Protein AF-A0A0F9GAM8-F1 (afdb_monomer_lite)

pLDDT: mean 94.02, std 7.45, range [48.34, 98.56]

Structure (mmCIF, N/CA/C/O backbone):
data_AF-A0A0F9GAM8-F1
#
_entry.id   AF-A0A0F9GAM8-F1
#
loop_
_atom_site.group_PDB
_atom_site.id
_atom_site.type_symbol
_atom_site.label_atom_id
_atom_site.label_alt_id
_atom_site.label_comp_id
_atom_site.label_asym_id
_atom_site.label_entity_id
_atom_site.label_seq_id
_atom_site.pdbx_PDB_ins_code
_atom_site.Cartn_x
_atom_site.Cartn_y
_atom_site.Cartn_z
_atom_site.occupancy
_atom_site.B_iso_or_equiv
_atom_site.auth_seq_id
_atom_site.auth_comp_id
_atom_site.auth_asym_id
_atom_site.auth_atom_id
_atom_site.pdbx_PDB_model_num
ATOM 1 N N . MET A 1 1 ? -15.252 5.129 18.218 1.00 59.72 1 MET A N 1
ATOM 2 C CA . MET A 1 1 ? -14.448 3.891 18.210 1.00 59.72 1 MET A CA 1
ATOM 3 C C . MET A 1 1 ? -13.446 4.037 17.090 1.00 59.72 1 MET A C 1
ATOM 5 O O . MET A 1 1 ? -13.851 4.433 16.001 1.00 59.72 1 MET A O 1
ATOM 9 N N . GLU A 1 2 ? -12.169 3.803 17.364 1.00 82.75 2 GLU A N 1
ATOM 10 C CA . GLU A 1 2 ? -11.143 3.760 16.322 1.00 82.75 2 GLU A CA 1
ATOM 11 C C . GLU A 1 2 ? -11.409 2.534 15.443 1.00 82.75 2 GLU A C 1
ATOM 13 O O . GLU A 1 2 ? -11.609 1.431 15.948 1.00 82.75 2 GLU A O 1
ATOM 18 N N . THR A 1 3 ? -11.525 2.745 14.132 1.00 93.38 3 THR A N 1
ATOM 19 C CA . THR A 1 3 ? -11.640 1.646 13.167 1.00 93.38 3 THR A CA 1
ATOM 20 C C . THR A 1 3 ? -10.233 1.293 12.724 1.00 93.38 3 THR A C 1
ATOM 22 O O . THR A 1 3 ? -9.500 2.174 12.279 1.00 93.38 3 THR A O 1
ATOM 25 N N . ILE A 1 4 ? -9.868 0.023 12.868 1.00 96.75 4 ILE A N 1
ATOM 26 C CA . ILE A 1 4 ? -8.563 -0.501 12.471 1.00 96.75 4 ILE A CA 1
ATOM 27 C C . ILE A 1 4 ? -8.770 -1.361 11.232 1.00 96.75 4 ILE A C 1
ATOM 29 O O . ILE A 1 4 ? -9.544 -2.320 11.259 1.00 96.75 4 ILE A O 1
ATOM 33 N N . TYR A 1 5 ? -8.060 -1.028 10.161 1.00 97.56 5 TYR A N 1
ATOM 34 C CA . TYR A 1 5 ? -7.960 -1.866 8.978 1.00 97.56 5 TYR A CA 1
ATOM 35 C C . TYR A 1 5 ? -6.795 -2.833 9.152 1.00 97.56 5 TYR A C 1
ATOM 37 O O . TYR A 1 5 ? -5.709 -2.456 9.590 1.00 97.56 5 TYR A O 1
ATOM 45 N N . VAL A 1 6 ? -7.026 -4.096 8.803 1.00 98.19 6 VAL A N 1
ATOM 46 C CA . VAL A 1 6 ? -6.019 -5.151 8.895 1.00 98.19 6 VAL A CA 1
ATOM 47 C C . VAL A 1 6 ? -5.700 -5.638 7.493 1.00 98.19 6 VAL A C 1
ATOM 49 O O . VAL A 1 6 ? -6.470 -6.386 6.889 1.00 98.19 6 VAL A O 1
ATOM 52 N N . PHE A 1 7 ? -4.534 -5.258 6.988 1.00 98.38 7 PHE A N 1
ATOM 53 C CA . PHE A 1 7 ? -4.066 -5.679 5.678 1.00 98.38 7 PHE A CA 1
ATOM 54 C C . PHE A 1 7 ? -3.136 -6.881 5.789 1.00 98.38 7 PHE A C 1
ATOM 56 O O . PHE A 1 7 ? -2.196 -6.921 6.587 1.00 98.38 7 PHE A O 1
ATOM 63 N N . LYS A 1 8 ? -3.361 -7.862 4.915 1.00 98.50 8 LYS A N 1
ATOM 64 C CA . LYS A 1 8 ? -2.339 -8.842 4.554 1.00 98.50 8 LYS A CA 1
ATOM 65 C C . LYS A 1 8 ? -1.600 -8.327 3.322 1.00 98.50 8 LYS A C 1
ATOM 67 O O . LYS A 1 8 ? -2.104 -8.462 2.210 1.00 98.50 8 LYS A O 1
ATOM 72 N N . VAL A 1 9 ? -0.396 -7.800 3.514 1.00 98.44 9 VAL A N 1
ATOM 73 C CA . VAL A 1 9 ? 0.462 -7.322 2.420 1.00 98.44 9 VAL A CA 1
ATOM 74 C C . VAL A 1 9 ? 1.439 -8.428 2.042 1.00 98.44 9 VAL A C 1
ATOM 76 O O . VAL A 1 9 ? 2.114 -8.975 2.912 1.00 98.44 9 VAL A O 1
ATOM 79 N N . ALA A 1 10 ? 1.501 -8.807 0.767 1.00 98.00 10 ALA A N 1
ATOM 80 C CA . ALA A 1 10 ? 2.334 -9.910 0.292 1.00 98.00 10 ALA A CA 1
ATOM 81 C C . ALA A 1 10 ? 2.989 -9.573 -1.048 1.00 98.00 10 ALA A C 1
ATOM 83 O O . ALA A 1 10 ? 2.367 -8.934 -1.894 1.00 98.00 10 ALA A O 1
ATOM 84 N N . LEU A 1 11 ? 4.202 -10.083 -1.279 1.00 95.56 11 LEU A N 1
ATOM 85 C CA . LEU A 1 11 ? 4.854 -9.926 -2.580 1.00 95.56 11 LEU A CA 1
ATOM 86 C C . LEU A 1 11 ? 4.102 -10.708 -3.663 1.00 95.56 11 LEU A C 1
ATOM 88 O O . LEU A 1 11 ? 3.825 -11.903 -3.504 1.00 95.56 11 LEU A O 1
ATOM 92 N N . LYS A 1 12 ? 3.848 -10.057 -4.803 1.00 92.75 12 LYS A N 1
ATOM 93 C CA . LYS A 1 12 ? 3.102 -10.603 -5.951 1.00 92.75 12 LYS A CA 1
ATOM 94 C C . LYS A 1 12 ? 3.607 -11.979 -6.397 1.00 92.75 12 LYS A C 1
ATOM 96 O O . LYS A 1 12 ? 2.813 -12.917 -6.517 1.00 92.75 12 LYS A O 1
ATOM 101 N N . TYR A 1 13 ? 4.925 -12.114 -6.562 1.00 92.06 13 TYR A N 1
ATOM 102 C CA . TYR A 1 13 ? 5.584 -13.337 -7.045 1.00 92.06 13 TYR A CA 1
ATOM 103 C C . TYR A 1 13 ? 6.117 -14.248 -5.927 1.00 92.06 13 TYR A C 1
ATOM 105 O O . TYR A 1 13 ? 6.520 -15.378 -6.190 1.00 92.06 13 TYR A O 1
ATOM 113 N N . ARG A 1 14 ? 6.076 -13.804 -4.662 1.00 93.75 14 ARG A N 1
ATOM 114 C CA . ARG A 1 14 ? 6.528 -14.580 -3.495 1.00 93.75 14 ARG A CA 1
ATOM 115 C C . ARG A 1 14 ? 5.538 -14.454 -2.338 1.00 93.75 14 ARG A C 1
ATOM 117 O O . ARG A 1 14 ? 5.890 -14.020 -1.249 1.00 93.75 14 ARG A O 1
ATOM 124 N N . LYS A 1 15 ? 4.298 -14.900 -2.557 1.00 92.19 15 LYS A N 1
ATOM 125 C CA . LYS A 1 15 ? 3.170 -14.745 -1.610 1.00 92.19 15 LYS A CA 1
ATOM 126 C C . LYS A 1 15 ? 3.387 -15.363 -0.219 1.00 92.19 15 LYS A C 1
ATOM 128 O O . LYS A 1 15 ? 2.658 -15.035 0.712 1.00 92.19 15 LYS A O 1
ATOM 133 N N . GLY A 1 16 ? 4.361 -16.267 -0.075 1.00 96.12 16 GLY A N 1
ATOM 134 C CA . GLY A 1 16 ? 4.786 -16.804 1.222 1.00 96.12 16 GLY A CA 1
ATOM 135 C C . GLY A 1 16 ? 5.513 -15.782 2.104 1.00 96.12 16 GLY A C 1
ATOM 136 O O . GLY A 1 16 ? 5.534 -15.947 3.319 1.00 96.12 16 GLY A O 1
ATOM 137 N N . LEU A 1 17 ? 6.062 -14.713 1.515 1.00 96.69 17 LEU A N 1
ATOM 138 C CA . LEU A 1 17 ? 6.592 -13.562 2.234 1.00 96.69 17 LEU A CA 1
ATOM 139 C C . LEU A 1 17 ? 5.505 -12.486 2.318 1.00 96.69 17 LEU A C 1
ATOM 141 O O . LEU A 1 17 ? 5.130 -11.880 1.313 1.00 96.69 17 LEU A O 1
ATOM 145 N N . TRP A 1 18 ? 4.988 -12.279 3.525 1.00 98.38 18 TRP A N 1
ATOM 146 C CA . TRP A 1 18 ? 3.902 -11.344 3.784 1.00 98.38 18 TRP A CA 1
ATOM 147 C C . TRP A 1 18 ? 4.028 -10.713 5.174 1.00 98.38 18 TRP A C 1
ATOM 149 O O . TRP A 1 18 ? 4.829 -11.157 6.006 1.00 98.38 18 TRP A O 1
ATOM 159 N N . ARG A 1 19 ? 3.243 -9.663 5.409 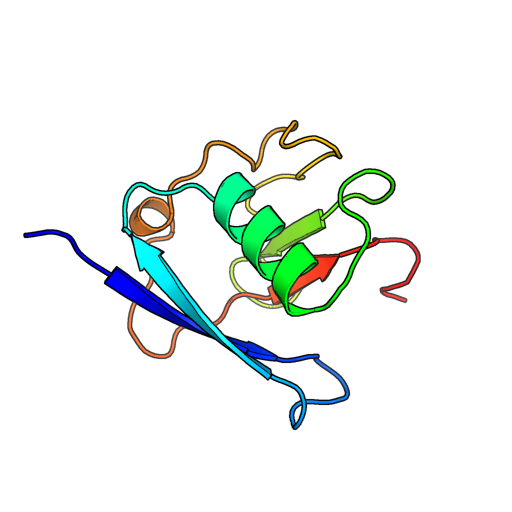1.00 98.31 19 ARG A N 1
ATOM 160 C CA . ARG A 1 19 ? 3.130 -8.932 6.673 1.00 98.31 19 ARG A CA 1
ATOM 161 C C . ARG A 1 19 ? 1.661 -8.711 7.001 1.00 98.31 19 ARG A C 1
ATOM 163 O O . ARG A 1 19 ? 0.852 -8.480 6.100 1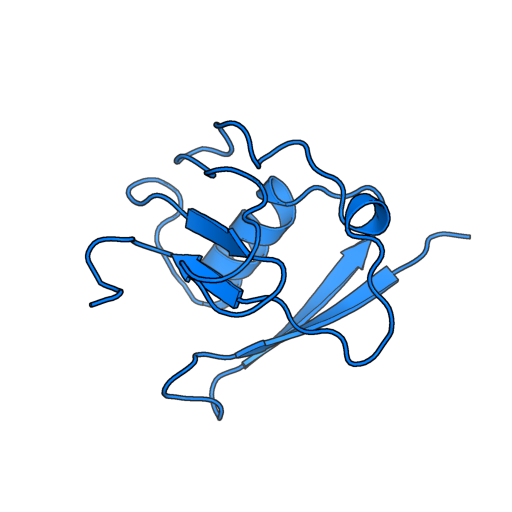.00 98.31 19 ARG A O 1
ATOM 170 N N . ARG A 1 20 ? 1.321 -8.822 8.285 1.00 98.44 20 ARG A N 1
ATOM 171 C CA . ARG A 1 20 ? 0.042 -8.346 8.816 1.00 98.44 20 ARG A CA 1
ATOM 172 C C . ARG A 1 20 ? 0.271 -6.917 9.281 1.00 98.44 20 ARG A C 1
ATOM 174 O O . ARG A 1 20 ? 1.059 -6.732 10.202 1.00 98.44 20 ARG A O 1
ATOM 181 N N . ILE A 1 21 ? -0.373 -5.953 8.641 1.00 98.56 21 ILE A N 1
ATOM 182 C CA . ILE A 1 21 ? -0.248 -4.537 8.987 1.00 98.56 21 ILE A CA 1
ATOM 183 C C . ILE A 1 21 ? -1.604 -4.059 9.491 1.00 98.56 21 ILE A C 1
ATOM 185 O O . ILE A 1 21 ? -2.624 -4.273 8.835 1.00 98.56 21 ILE A O 1
ATOM 189 N N . GLU A 1 22 ? -1.604 -3.469 10.679 1.00 97.88 22 GLU A N 1
ATOM 190 C CA . GLU A 1 22 ? -2.753 -2.771 11.246 1.00 97.88 22 GLU A CA 1
ATOM 191 C C . GLU A 1 22 ? -2.552 -1.276 11.026 1.00 97.88 22 GLU A C 1
ATOM 193 O O . GLU A 1 22 ? -1.458 -0.765 11.260 1.00 97.88 22 GLU A O 1
ATOM 198 N N . ILE A 1 23 ? -3.591 -0.597 10.553 1.00 97.31 23 ILE A N 1
ATOM 199 C CA . ILE A 1 23 ? -3.568 0.840 10.283 1.00 97.31 23 ILE A CA 1
ATOM 200 C C . ILE A 1 23 ? -4.904 1.452 10.702 1.00 97.31 23 ILE A C 1
ATOM 202 O O . ILE A 1 23 ? -5.972 0.875 10.463 1.00 97.31 23 ILE A O 1
ATOM 206 N N . ILE A 1 24 ? -4.854 2.591 11.385 1.00 96.88 24 ILE A N 1
ATOM 207 C CA . ILE A 1 24 ? -6.052 3.279 11.873 1.00 96.88 24 ILE A CA 1
ATOM 208 C C . ILE A 1 24 ? -6.685 4.038 10.703 1.00 96.88 24 ILE A C 1
ATOM 210 O O . ILE A 1 24 ? -5.999 4.519 9.807 1.00 96.88 24 ILE A O 1
ATOM 214 N N . LYS A 1 25 ? -8.017 4.112 10.682 1.00 96.56 25 LYS A N 1
ATOM 215 C CA . LYS A 1 25 ? -8.812 4.652 9.568 1.00 96.56 25 LYS A CA 1
ATOM 216 C C . LYS A 1 25 ? -8.379 6.018 9.012 1.00 96.56 25 LYS A C 1
ATOM 218 O O . LYS A 1 25 ? -8.581 6.254 7.826 1.00 96.56 25 LYS A O 1
ATOM 223 N N . ASP A 1 26 ? -7.859 6.901 9.858 1.00 96.62 26 ASP A N 1
ATOM 224 C CA . ASP A 1 26 ? -7.485 8.281 9.536 1.00 96.62 26 ASP A CA 1
ATOM 225 C C . ASP A 1 26 ? -5.999 8.447 9.207 1.00 96.62 26 ASP A C 1
ATOM 227 O O . ASP A 1 26 ? -5.596 9.532 8.778 1.00 96.62 26 ASP A O 1
ATOM 231 N N . GLN A 1 27 ? -5.210 7.377 9.344 1.00 97.44 27 GLN A N 1
ATOM 232 C CA . GLN A 1 27 ? -3.868 7.333 8.786 1.00 97.44 27 GLN A CA 1
ATOM 233 C C . GLN A 1 27 ? -3.926 7.361 7.261 1.00 97.44 27 GLN A C 1
ATOM 235 O O . GLN A 1 27 ? -4.921 6.963 6.637 1.00 97.44 27 GLN A O 1
ATOM 240 N N . THR A 1 28 ? -2.860 7.860 6.653 1.00 97.75 28 THR A N 1
ATOM 241 C CA . THR A 1 28 ? -2.823 8.122 5.219 1.00 97.75 28 THR A CA 1
ATOM 242 C C . THR A 1 28 ? -2.120 7.028 4.421 1.00 97.75 28 THR A C 1
ATOM 244 O O . THR A 1 28 ? -1.392 6.194 4.960 1.00 97.75 28 THR A O 1
ATOM 247 N N . LEU A 1 29 ? -2.293 7.045 3.098 1.00 97.81 29 LEU A N 1
ATOM 248 C CA . LEU A 1 29 ? -1.532 6.190 2.186 1.00 97.81 29 LEU A CA 1
ATOM 249 C C . LEU A 1 29 ? -0.023 6.455 2.249 1.00 97.81 29 LEU A C 1
ATOM 251 O O . LEU A 1 29 ? 0.742 5.528 2.014 1.00 97.81 29 LEU A O 1
ATOM 255 N N . GLY A 1 30 ? 0.411 7.674 2.588 1.00 97.31 30 GLY A N 1
ATOM 256 C CA . GLY A 1 30 ? 1.829 7.970 2.824 1.00 97.31 30 GLY A CA 1
ATOM 257 C C . GLY A 1 30 ? 2.378 7.251 4.058 1.00 97.31 30 GLY A C 1
ATOM 258 O O . GLY A 1 30 ? 3.430 6.627 3.990 1.00 97.31 30 GLY A O 1
ATOM 259 N N . GLU A 1 31 ? 1.633 7.259 5.164 1.00 97.50 31 GLU A N 1
ATOM 260 C CA . GLU A 1 31 ? 2.010 6.498 6.365 1.00 97.50 31 GLU A CA 1
ATOM 261 C C . GLU A 1 31 ? 1.946 4.985 6.105 1.00 97.50 31 GLU A C 1
ATOM 263 O O . GLU A 1 31 ? 2.795 4.229 6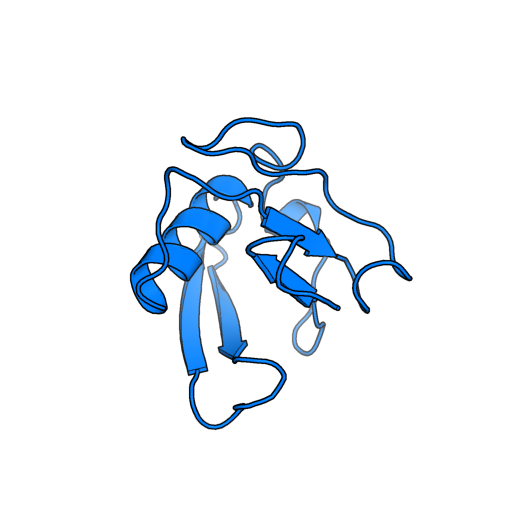.576 1.00 97.50 31 GLU A O 1
ATOM 268 N N . PHE A 1 32 ? 0.972 4.521 5.311 1.00 97.75 32 PHE A N 1
ATOM 269 C CA . PHE A 1 32 ? 0.897 3.111 4.933 1.00 97.75 32 PHE A CA 1
ATOM 270 C C . PHE A 1 32 ? 2.074 2.681 4.047 1.00 97.75 32 PHE A C 1
ATOM 272 O O . PHE A 1 32 ? 2.621 1.596 4.245 1.00 97.75 32 PHE A O 1
ATOM 279 N N . ASP A 1 33 ? 2.472 3.526 3.093 1.00 97.62 33 ASP A N 1
ATOM 280 C CA . ASP A 1 33 ? 3.661 3.334 2.261 1.00 97.62 33 ASP A CA 1
ATOM 281 C C . ASP A 1 33 ? 4.923 3.186 3.117 1.00 97.62 33 ASP A C 1
ATOM 283 O O . ASP A 1 33 ? 5.640 2.197 2.968 1.00 97.62 33 ASP A O 1
ATOM 287 N N . GLU A 1 34 ? 5.145 4.098 4.065 1.00 96.31 34 GLU A N 1
ATOM 288 C CA . GLU A 1 34 ? 6.287 4.055 4.984 1.00 96.31 34 GLU A CA 1
ATOM 289 C C . GLU A 1 34 ? 6.321 2.739 5.779 1.00 96.31 34 GLU A C 1
ATOM 291 O O . GLU A 1 34 ? 7.330 2.029 5.764 1.00 96.31 34 GLU A O 1
ATOM 296 N N . ILE A 1 35 ? 5.186 2.327 6.361 1.00 97.00 35 ILE A N 1
ATOM 297 C CA . ILE A 1 35 ? 5.078 1.054 7.094 1.00 97.00 35 ILE A CA 1
ATOM 298 C C . ILE A 1 35 ? 5.394 -0.145 6.185 1.00 97.00 35 ILE A C 1
ATOM 300 O O . ILE A 1 35 ? 6.051 -1.098 6.623 1.00 97.00 35 ILE A O 1
ATOM 304 N N . ILE A 1 36 ? 4.927 -0.145 4.929 1.00 97.31 36 ILE A N 1
ATOM 305 C CA . ILE A 1 36 ? 5.226 -1.221 3.972 1.00 97.31 36 ILE A CA 1
ATOM 306 C C . ILE A 1 36 ? 6.726 -1.253 3.670 1.00 97.31 36 ILE A C 1
ATOM 308 O O . ILE A 1 36 ? 7.327 -2.330 3.757 1.00 97.31 36 ILE A O 1
ATOM 312 N N . ARG A 1 37 ? 7.338 -0.107 3.358 1.00 95.69 37 ARG A N 1
ATOM 313 C CA . ARG A 1 37 ? 8.771 -0.020 3.044 1.00 95.69 37 ARG A CA 1
ATOM 314 C C . ARG A 1 37 ? 9.624 -0.532 4.195 1.00 95.69 37 ARG A C 1
ATOM 316 O O . ARG A 1 37 ? 10.439 -1.431 3.985 1.00 95.69 37 ARG A O 1
ATOM 323 N N . GLU A 1 38 ? 9.360 -0.083 5.417 1.00 95.75 38 GLU A N 1
ATOM 324 C CA . GLU A 1 38 ? 10.056 -0.568 6.613 1.00 95.75 38 GLU A CA 1
ATOM 325 C C . GLU A 1 38 ? 9.854 -2.077 6.824 1.00 95.75 38 GLU A C 1
ATOM 327 O O . GLU A 1 38 ? 10.806 -2.828 7.048 1.00 95.75 38 GLU A O 1
ATOM 332 N N . SER A 1 39 ? 8.617 -2.564 6.681 1.00 97.06 39 SER A N 1
ATOM 333 C CA . SER A 1 39 ? 8.277 -3.972 6.934 1.00 97.06 39 SER A CA 1
ATOM 334 C C . SER A 1 39 ? 8.905 -4.952 5.934 1.00 97.06 39 SER A C 1
ATOM 336 O O . SER A 1 39 ? 9.100 -6.139 6.258 1.00 97.06 39 SER A O 1
ATOM 338 N N . PHE A 1 40 ? 9.185 -4.485 4.715 1.00 95.81 40 PHE A N 1
ATOM 339 C CA . PHE A 1 40 ? 9.837 -5.244 3.644 1.00 95.81 40 PHE A CA 1
ATOM 340 C C . PHE A 1 40 ? 11.311 -4.862 3.431 1.00 95.81 40 PHE A C 1
ATOM 342 O O . PHE A 1 40 ? 11.969 -5.504 2.612 1.00 95.81 40 PHE A O 1
ATOM 349 N N . ASN A 1 41 ? 11.848 -3.930 4.229 1.00 95.06 41 ASN A N 1
ATOM 350 C CA . ASN A 1 41 ? 13.224 -3.432 4.162 1.00 95.06 41 ASN A CA 1
ATOM 351 C C . ASN A 1 41 ? 13.577 -2.831 2.784 1.00 95.06 41 ASN A C 1
ATOM 353 O O . ASN A 1 41 ? 14.623 -3.143 2.210 1.00 95.06 41 ASN A O 1
ATOM 357 N N . TYR A 1 42 ? 12.670 -2.008 2.256 1.00 93.06 42 TYR A N 1
ATOM 358 C CA . TYR A 1 42 ? 12.889 -1.148 1.091 1.00 93.06 42 TYR A CA 1
ATOM 359 C C . TYR A 1 42 ? 13.483 0.202 1.503 1.00 93.06 42 TYR A C 1
ATOM 361 O O . TYR A 1 42 ? 13.375 0.598 2.663 1.00 93.06 42 TYR A O 1
ATOM 369 N N . ASP A 1 43 ? 14.102 0.903 0.553 1.00 90.69 43 ASP A N 1
ATOM 370 C CA . ASP A 1 43 ? 14.579 2.268 0.771 1.00 90.69 43 ASP A CA 1
ATOM 371 C C . ASP A 1 43 ? 13.398 3.259 0.682 1.00 90.69 43 ASP A C 1
ATOM 373 O O . ASP A 1 43 ? 12.528 3.179 -0.195 1.00 90.69 43 ASP A O 1
ATOM 377 N N . SER A 1 44 ? 13.328 4.176 1.644 1.00 86.50 44 SER A N 1
ATOM 378 C CA . SER A 1 44 ? 12.271 5.187 1.767 1.00 86.50 44 SER A CA 1
ATOM 379 C C . SER A 1 44 ? 12.580 6.491 1.023 1.00 86.50 44 SER A C 1
ATOM 381 O O . SER A 1 44 ? 11.730 7.385 0.993 1.00 86.50 44 SER A O 1
ATOM 383 N N . TRP A 1 45 ? 13.769 6.623 0.425 1.00 87.44 45 TRP A N 1
ATOM 384 C CA . TRP A 1 45 ? 14.305 7.911 -0.029 1.00 87.44 45 TRP A CA 1
ATOM 385 C C . TRP A 1 45 ? 14.625 8.013 -1.529 1.00 87.44 45 TRP A C 1
ATOM 387 O O . TRP A 1 45 ? 14.983 9.101 -1.982 1.00 87.44 45 TRP A O 1
ATOM 397 N N . ASP A 1 46 ? 14.485 6.945 -2.312 1.00 87.38 46 ASP A N 1
ATOM 398 C CA . ASP A 1 46 ? 14.995 6.876 -3.693 1.00 87.38 46 ASP A CA 1
ATOM 399 C C . ASP A 1 46 ? 13.940 6.568 -4.772 1.00 87.38 46 ASP A C 1
ATOM 401 O O . ASP A 1 46 ? 14.042 7.088 -5.885 1.00 87.38 46 ASP A O 1
ATOM 405 N N . HIS A 1 47 ? 12.906 5.787 -4.449 1.00 93.56 47 HIS A N 1
ATOM 406 C CA . HIS A 1 47 ? 11.912 5.315 -5.418 1.00 93.56 47 HIS A CA 1
ATOM 407 C C . HIS A 1 47 ? 10.491 5.828 -5.156 1.00 93.56 47 HIS A C 1
ATOM 409 O O . HIS A 1 47 ? 10.055 5.994 -4.010 1.00 93.56 47 HIS A O 1
ATOM 415 N N . LEU A 1 48 ? 9.743 6.016 -6.250 1.00 95.62 48 LEU A N 1
ATOM 416 C CA . LEU A 1 48 ? 8.307 6.297 -6.229 1.00 95.62 48 LEU A CA 1
ATOM 417 C C . LEU A 1 48 ? 7.507 5.046 -5.860 1.00 95.62 48 LEU A C 1
ATOM 419 O O . LEU A 1 48 ? 7.906 3.917 -6.163 1.00 95.62 48 LEU A O 1
ATOM 423 N N . SER A 1 49 ? 6.338 5.264 -5.273 1.00 96.69 49 SER A N 1
ATOM 424 C CA . SER A 1 49 ? 5.340 4.221 -5.061 1.00 96.69 49 SER A CA 1
ATOM 425 C C . SER A 1 49 ? 3.926 4.717 -5.347 1.00 96.69 49 SER A C 1
ATOM 427 O O . SER A 1 49 ? 3.676 5.916 -5.499 1.00 96.69 49 SER A O 1
ATOM 429 N N . MET A 1 50 ? 2.988 3.782 -5.499 1.00 97.31 50 MET A N 1
ATOM 430 C CA . MET A 1 50 ? 1.588 4.093 -5.780 1.00 97.31 50 MET A CA 1
ATOM 431 C C . MET A 1 50 ? 0.672 2.924 -5.424 1.00 97.31 50 MET A C 1
ATOM 433 O O . MET A 1 50 ? 1.016 1.755 -5.620 1.00 97.31 50 MET A O 1
ATOM 437 N N . PHE A 1 51 ? -0.520 3.257 -4.934 1.00 98.06 51 PHE A N 1
ATOM 438 C CA . PHE A 1 51 ? -1.596 2.305 -4.688 1.00 98.06 51 PHE A CA 1
ATOM 439 C C . PHE A 1 51 ? -2.638 2.378 -5.803 1.00 98.06 51 PHE A C 1
ATOM 441 O O . PHE A 1 51 ? -2.965 3.456 -6.299 1.00 98.06 51 PHE A O 1
ATOM 448 N N . PHE A 1 52 ? -3.203 1.225 -6.137 1.00 98.19 52 PHE A N 1
ATOM 449 C CA . PHE A 1 52 ? -4.287 1.071 -7.093 1.00 98.19 52 PHE A CA 1
ATOM 450 C C . PHE A 1 52 ? -5.458 0.347 -6.442 1.00 98.19 52 PHE A C 1
ATOM 452 O O . PHE A 1 52 ? -5.265 -0.625 -5.709 1.00 98.19 52 PHE A O 1
ATOM 459 N N . SER A 1 53 ? -6.674 0.747 -6.805 1.00 97.38 53 SER A N 1
ATOM 460 C CA . SER A 1 53 ? -7.945 0.105 -6.415 1.00 97.38 53 SER A CA 1
ATOM 461 C C . SER A 1 53 ? -8.086 -1.359 -6.864 1.00 97.38 53 SER A C 1
ATOM 463 O O . SER A 1 53 ? -9.039 -2.043 -6.503 1.00 97.38 53 SER A O 1
ATOM 465 N N . GLY A 1 54 ? -7.157 -1.852 -7.681 1.00 96.50 54 GLY A N 1
ATOM 466 C CA . GLY A 1 54 ? -7.181 -3.189 -8.248 1.00 96.50 54 GLY A CA 1
ATOM 467 C C . GLY A 1 54 ? -5.861 -3.495 -8.932 1.00 96.50 54 GLY A C 1
ATOM 468 O O . GLY A 1 54 ? -4.804 -3.317 -8.342 1.00 96.50 54 GLY A O 1
ATOM 469 N N . ARG A 1 55 ? -5.904 -3.960 -10.182 1.00 95.69 55 ARG A N 1
ATOM 470 C CA . ARG A 1 55 ? -4.686 -4.315 -10.915 1.00 95.69 55 ARG A CA 1
ATOM 471 C C . ARG A 1 55 ? -3.907 -3.055 -11.296 1.00 95.69 55 ARG A C 1
ATOM 473 O O . ARG A 1 55 ? -4.452 -2.187 -11.981 1.00 95.69 55 ARG A O 1
ATOM 480 N N . ALA A 1 56 ? -2.630 -3.010 -10.931 1.00 95.62 56 ALA A N 1
ATOM 481 C CA . ALA A 1 56 ? -1.710 -1.935 -11.256 1.00 95.62 56 ALA A CA 1
ATOM 482 C C . ALA A 1 56 ? -1.762 -1.615 -12.753 1.00 95.62 56 ALA A C 1
ATOM 484 O O . ALA A 1 56 ? -1.829 -2.517 -13.604 1.00 95.62 56 ALA A O 1
ATOM 485 N N . TRP A 1 57 ? -1.795 -0.315 -13.053 1.00 94.56 57 TRP A N 1
ATOM 486 C CA . TRP A 1 57 ? -1.842 0.245 -14.411 1.00 94.56 57 TRP A CA 1
ATOM 487 C C . TRP A 1 57 ? -3.107 -0.083 -15.223 1.00 94.56 57 TRP A C 1
ATOM 489 O O . TRP A 1 57 ? -3.174 0.216 -16.415 1.00 94.56 57 TRP A O 1
ATOM 499 N N . LYS A 1 58 ? -4.112 -0.722 -14.611 1.00 96.75 58 LYS A N 1
ATOM 500 C CA . LYS A 1 58 ? -5.403 -1.055 -15.247 1.00 96.75 58 LYS A CA 1
ATOM 501 C C . LYS A 1 58 ? -6.623 -0.621 -14.439 1.00 96.75 58 LYS A C 1
ATOM 503 O O . LYS A 1 58 ? -7.737 -0.685 -14.954 1.00 96.75 58 LYS A O 1
ATOM 508 N N . SER A 1 59 ? -6.414 -0.235 -13.190 1.00 97.25 59 SER A N 1
ATOM 509 C CA . SER A 1 59 ? -7.425 0.251 -12.258 1.00 97.25 59 SER A CA 1
ATOM 510 C C . SER A 1 59 ? -7.110 1.696 -11.869 1.00 97.25 59 SER A C 1
ATOM 512 O O . SER A 1 59 ? -6.019 2.182 -12.158 1.00 97.25 59 SER A O 1
ATOM 514 N N . GLU A 1 60 ? -8.064 2.373 -11.231 1.00 96.62 60 GLU A N 1
ATOM 515 C CA . GLU A 1 60 ? -7.863 3.721 -10.693 1.00 96.62 60 GLU A CA 1
ATOM 516 C C . GLU A 1 60 ? -6.714 3.719 -9.679 1.00 96.62 60 GLU A C 1
ATOM 518 O O . GLU A 1 60 ? -6.662 2.837 -8.810 1.00 96.62 60 GLU A O 1
ATOM 523 N N .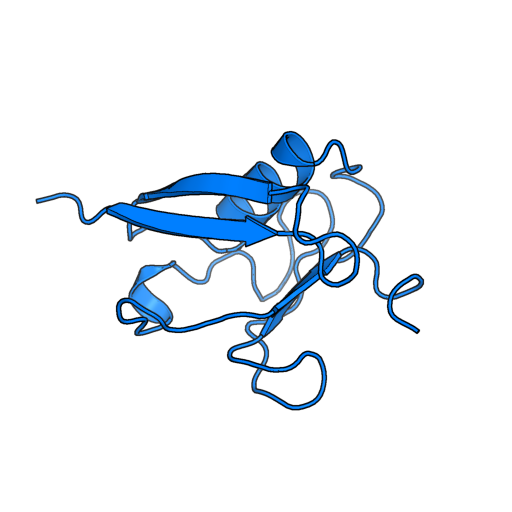 ASP A 1 61 ? -5.795 4.670 -9.834 1.00 96.44 61 ASP A N 1
ATOM 524 C CA . ASP A 1 61 ? -4.718 4.935 -8.891 1.00 96.44 61 ASP A CA 1
ATOM 525 C C . ASP A 1 61 ? -5.114 6.013 -7.882 1.00 96.44 61 ASP A C 1
ATOM 527 O O . ASP A 1 61 ? -5.989 6.841 -8.128 1.00 96.44 61 ASP A O 1
ATOM 531 N N . PHE A 1 62 ? -4.444 5.998 -6.737 1.00 96.62 62 PHE A N 1
ATOM 532 C CA . PHE A 1 62 ? -4.675 6.959 -5.662 1.00 96.62 62 PHE A CA 1
ATOM 533 C C . PHE A 1 62 ? -3.615 8.063 -5.616 1.00 96.62 62 PHE A C 1
ATOM 535 O O . PHE A 1 62 ? -3.446 8.710 -4.585 1.00 96.62 62 PHE A O 1
ATOM 542 N N . GLY A 1 63 ? -2.907 8.295 -6.723 1.00 96.31 63 GLY A N 1
ATOM 543 C CA . GLY A 1 63 ? -1.818 9.255 -6.818 1.00 96.31 63 GLY A CA 1
ATOM 544 C C . GLY A 1 63 ? -0.462 8.690 -6.395 1.00 96.31 63 GLY A C 1
ATOM 545 O 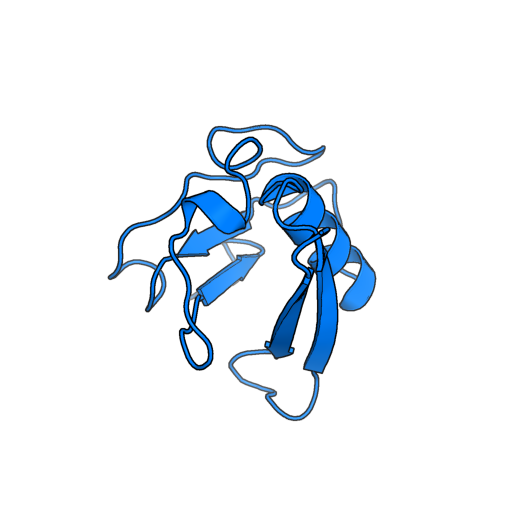O . GLY A 1 63 ? -0.344 7.773 -5.582 1.00 96.31 63 GLY A O 1
ATOM 546 N N . GLN A 1 64 ? 0.587 9.286 -6.958 1.00 96.44 64 GLN A N 1
ATOM 547 C CA . GLN A 1 64 ? 1.972 8.926 -6.665 1.00 96.44 64 GLN A CA 1
ATOM 548 C C . GLN A 1 64 ? 2.386 9.381 -5.263 1.00 96.44 64 GLN A C 1
ATOM 550 O O . GLN A 1 64 ? 1.964 10.444 -4.785 1.00 96.44 64 GLN A O 1
ATOM 555 N N . ILE A 1 65 ? 3.246 8.577 -4.647 1.00 97.19 65 ILE A N 1
ATOM 556 C CA . ILE A 1 65 ? 3.960 8.867 -3.411 1.00 97.19 65 ILE A CA 1
ATOM 557 C C . ILE A 1 65 ? 5.445 8.979 -3.764 1.00 97.19 65 ILE A C 1
ATOM 559 O O . ILE A 1 65 ? 6.064 8.047 -4.285 1.00 97.19 65 ILE A O 1
ATOM 563 N N . GLU A 1 66 ? 5.990 10.162 -3.525 1.00 94.75 66 GLU A N 1
ATOM 564 C CA . GLU A 1 66 ? 7.391 10.513 -3.716 1.00 94.75 66 GLU A CA 1
ATOM 565 C C . GLU A 1 66 ? 8.181 10.291 -2.414 1.00 94.75 66 GLU A C 1
ATOM 567 O O . GLU A 1 66 ? 7.602 10.395 -1.323 1.00 94.75 66 GLU A O 1
ATOM 572 N N . PRO A 1 67 ? 9.501 10.035 -2.503 1.00 87.25 67 PRO A N 1
ATOM 573 C CA . PRO A 1 67 ? 10.393 9.973 -1.351 1.00 87.25 67 PRO A CA 1
ATOM 574 C C . PRO A 1 67 ? 10.176 11.072 -0.304 1.00 87.25 67 PRO A C 1
ATOM 576 O O . PRO A 1 67 ? 10.003 12.250 -0.627 1.00 87.25 67 PRO A O 1
ATOM 579 N N . GLY A 1 68 ? 10.231 10.683 0.972 1.00 83.44 68 GLY A N 1
ATOM 580 C CA . GLY A 1 68 ? 9.990 11.596 2.092 1.00 83.44 68 GLY A CA 1
ATOM 581 C C . GLY A 1 68 ? 8.520 11.994 2.268 1.00 83.44 68 GLY A C 1
ATOM 582 O O . GLY A 1 68 ? 8.247 13.114 2.702 1.00 83.44 68 GLY A O 1
ATOM 583 N N . SER A 1 69 ? 7.589 11.099 1.919 1.00 84.19 69 SER A N 1
ATOM 584 C CA . SER A 1 69 ? 6.139 11.278 2.088 1.00 84.19 69 SER A CA 1
ATOM 585 C C . SER A 1 69 ? 5.617 12.539 1.392 1.00 84.19 69 SER A C 1
ATOM 587 O O . SER A 1 69 ? 4.901 13.355 1.979 1.00 84.19 69 SER A O 1
ATOM 589 N N . GLN A 1 70 ? 5.968 12.699 0.113 1.00 90.25 70 GLN A N 1
ATOM 590 C CA . GLN A 1 70 ? 5.485 13.779 -0.758 1.00 90.25 70 GLN A CA 1
ATOM 591 C C . GLN A 1 70 ? 4.624 13.242 -1.912 1.00 90.25 70 GLN A C 1
ATOM 593 O O . GLN A 1 70 ? 4.489 12.037 -2.099 1.00 90.25 70 GLN A O 1
ATOM 598 N N . GLY A 1 71 ? 4.012 14.133 -2.692 1.00 92.81 71 GLY A N 1
ATOM 599 C CA . GLY A 1 71 ? 3.187 13.756 -3.842 1.00 92.81 71 GLY A CA 1
ATOM 600 C C . GLY A 1 71 ? 1.681 13.737 -3.564 1.00 92.81 71 GLY A C 1
ATOM 601 O O . GLY A 1 71 ? 1.202 14.030 -2.464 1.00 92.81 71 GLY A O 1
ATOM 602 N N . ALA A 1 72 ? 0.914 13.450 -4.616 1.00 92.88 72 ALA A N 1
ATOM 603 C CA . ALA A 1 72 ? -0.542 13.578 -4.610 1.00 92.88 72 ALA A CA 1
ATOM 604 C C . ALA A 1 72 ? -1.241 12.508 -3.756 1.00 92.88 72 ALA A C 1
ATOM 606 O O . ALA A 1 72 ? -2.280 12.800 -3.161 1.00 92.88 72 ALA A O 1
ATOM 607 N N . GLY A 1 73 ? -0.670 11.302 -3.664 1.00 92.25 73 GLY A N 1
ATOM 608 C CA . GLY A 1 73 ? -1.301 10.182 -2.961 1.00 92.25 73 GLY A CA 1
ATOM 609 C C . GLY A 1 73 ? -1.138 10.203 -1.444 1.00 92.25 73 GLY A C 1
ATOM 610 O O . GLY A 1 73 ? -1.913 9.575 -0.729 1.00 92.25 73 GLY A O 1
ATOM 611 N N . VAL A 1 74 ? -0.191 10.984 -0.919 1.00 96.06 74 VAL A N 1
ATOM 612 C CA . VAL A 1 74 ? 0.202 10.939 0.500 1.00 96.06 74 VAL A CA 1
ATOM 613 C C . VAL A 1 74 ? -0.921 11.265 1.467 1.00 96.06 74 VAL A C 1
ATOM 615 O O . VAL A 1 74 ? -0.912 10.753 2.578 1.00 96.06 74 VAL A O 1
ATOM 618 N N . LYS A 1 75 ? -1.861 12.138 1.096 1.00 96.00 75 LYS A N 1
ATOM 619 C CA . LYS A 1 75 ? -2.872 12.670 2.028 1.00 96.00 75 LYS A CA 1
ATOM 620 C C . LYS A 1 75 ? -4.172 11.871 2.061 1.00 96.00 75 LYS A C 1
ATOM 622 O O . LYS A 1 75 ? -5.025 12.169 2.895 1.00 96.00 75 LYS A O 1
ATOM 627 N N . MET A 1 76 ? -4.347 10.908 1.158 1.00 96.56 76 MET A N 1
ATOM 628 C CA . MET A 1 76 ? -5.559 10.096 1.119 1.00 96.56 76 MET A CA 1
ATOM 629 C C . MET A 1 76 ? -5.611 9.202 2.357 1.00 96.56 76 MET A C 1
ATOM 631 O O . MET A 1 76 ? -4.651 8.487 2.632 1.00 96.56 76 MET A O 1
ATOM 635 N N . GLN A 1 77 ? -6.708 9.263 3.109 1.00 97.31 77 GLN A N 1
ATOM 636 C CA . GLN A 1 77 ? -6.893 8.446 4.313 1.00 97.31 77 GLN A CA 1
ATOM 637 C C . GLN A 1 77 ? -7.404 7.052 3.954 1.00 97.31 77 GLN A C 1
ATOM 639 O O . GLN A 1 77 ? -8.113 6.888 2.960 1.00 97.31 77 GLN A O 1
ATOM 644 N N . ILE A 1 78 ? -7.081 6.050 4.774 1.00 97.38 78 ILE A N 1
ATOM 645 C CA . ILE A 1 78 ? -7.487 4.660 4.518 1.00 97.38 78 ILE A CA 1
ATOM 646 C C . ILE A 1 78 ? -9.012 4.514 4.419 1.00 97.38 78 ILE A C 1
ATOM 648 O O . ILE A 1 78 ? -9.498 3.773 3.564 1.00 97.38 78 ILE A O 1
ATOM 652 N N . ASP A 1 79 ? -9.791 5.231 5.232 1.00 96.44 79 ASP A N 1
ATOM 653 C CA . ASP A 1 79 ? -11.256 5.156 5.156 1.00 96.44 79 ASP A CA 1
ATOM 654 C C . ASP A 1 79 ? -11.877 5.829 3.924 1.00 96.44 79 ASP A C 1
ATOM 656 O O . ASP A 1 79 ? -12.996 5.478 3.544 1.00 96.44 79 ASP A O 1
ATOM 660 N N . GLN A 1 80 ? -11.150 6.719 3.245 1.00 96.38 80 GLN A N 1
ATOM 661 C CA . GLN A 1 80 ? -11.600 7.345 1.997 1.00 96.38 80 GLN A CA 1
ATOM 662 C C . GLN A 1 80 ? -11.572 6.374 0.812 1.00 96.38 80 GLN A C 1
ATOM 664 O O . GLN A 1 80 ? -12.232 6.622 -0.194 1.00 96.38 80 GLN A O 1
ATOM 669 N N . LEU A 1 81 ? -10.861 5.250 0.946 1.00 95.31 81 LEU A N 1
ATOM 670 C CA . LEU A 1 81 ? -10.792 4.200 -0.070 1.00 95.31 81 LEU A CA 1
ATOM 671 C C . LEU A 1 81 ? -12.097 3.397 -0.185 1.00 95.31 81 LEU A C 1
ATOM 673 O O . LEU A 1 81 ? -12.285 2.678 -1.162 1.00 95.31 81 LEU A O 1
ATOM 677 N N . GLY A 1 82 ? -12.991 3.484 0.811 1.00 94.94 82 GLY A N 1
ATOM 678 C CA . GLY A 1 82 ? -14.282 2.789 0.795 1.00 94.94 82 GLY A CA 1
ATOM 679 C C . GLY A 1 82 ? -14.180 1.259 0.847 1.00 94.94 82 GLY A C 1
ATOM 680 O O . GLY A 1 82 ? -15.069 0.572 0.348 1.00 94.94 82 GLY A O 1
ATOM 681 N N . LEU A 1 83 ? -13.098 0.728 1.425 1.00 95.31 83 LEU A N 1
ATOM 682 C CA . LEU A 1 83 ? -12.802 -0.705 1.438 1.00 95.31 83 LEU A CA 1
ATOM 683 C C . LEU A 1 83 ? -13.718 -1.496 2.372 1.00 95.31 83 LEU A C 1
ATOM 685 O O . LEU A 1 83 ? -14.038 -1.072 3.484 1.00 95.31 83 LEU A O 1
ATOM 689 N N . SER A 1 84 ? -14.042 -2.708 1.941 1.00 95.50 84 SER A N 1
ATOM 690 C CA . SER A 1 84 ? -14.672 -3.765 2.727 1.00 95.50 84 SER A CA 1
ATOM 691 C C . SER A 1 84 ? -13.720 -4.950 2.922 1.00 95.50 84 SER A C 1
ATOM 693 O O . SER A 1 84 ? -12.708 -5.100 2.236 1.00 95.50 84 SER A O 1
ATOM 695 N N . GLU A 1 85 ? -14.032 -5.828 3.877 1.00 96.44 85 GLU A N 1
ATOM 696 C CA . GLU A 1 85 ? -13.240 -7.041 4.088 1.00 96.44 85 GLU A CA 1
ATOM 697 C C . GLU A 1 85 ? -13.222 -7.917 2.823 1.00 96.44 85 GLU A C 1
ATOM 699 O O . GLU A 1 85 ? -14.263 -8.248 2.258 1.00 96.44 85 GLU A O 1
ATOM 704 N N . GLY A 1 86 ? -12.021 -8.314 2.392 1.00 96.94 86 GLY A N 1
ATOM 705 C CA . GLY A 1 86 ? -11.807 -9.121 1.187 1.00 96.94 86 GLY A CA 1
ATOM 706 C C . GLY A 1 86 ? -11.443 -8.317 -0.062 1.00 96.94 86 GLY A C 1
ATOM 707 O O . GLY A 1 86 ? -10.920 -8.915 -1.013 1.00 96.94 86 GLY A O 1
ATOM 708 N N . ASP A 1 87 ? -11.632 -6.995 -0.038 1.00 97.44 87 ASP A N 1
ATOM 709 C CA . ASP A 1 87 ? -11.155 -6.109 -1.098 1.00 97.44 87 ASP A CA 1
ATOM 710 C C . ASP A 1 87 ? -9.630 -6.155 -1.209 1.00 97.44 87 ASP A C 1
ATOM 712 O O . ASP A 1 87 ? -8.899 -6.497 -0.270 1.00 97.44 87 ASP A O 1
ATOM 716 N N . LYS A 1 88 ? -9.136 -5.853 -2.409 1.00 97.19 88 LYS A N 1
ATOM 717 C CA . LYS A 1 88 ? -7.712 -5.920 -2.730 1.00 97.19 88 LYS A CA 1
ATOM 718 C C . LYS A 1 88 ? -7.270 -4.643 -3.403 1.00 97.19 88 LYS A C 1
ATOM 720 O O . LYS A 1 88 ? -7.921 -4.173 -4.325 1.00 97.19 88 LYS A O 1
ATOM 725 N N . LEU A 1 89 ? -6.101 -4.189 -2.985 1.00 97.81 89 LEU A N 1
ATOM 726 C CA . LEU A 1 89 ? -5.325 -3.157 -3.647 1.00 97.81 89 LEU A CA 1
ATOM 727 C C . LEU A 1 89 ? -4.078 -3.800 -4.256 1.00 97.81 89 LEU A C 1
ATOM 729 O O . LEU A 1 89 ? -3.584 -4.806 -3.731 1.00 97.81 89 LEU A O 1
ATOM 733 N N . GLU A 1 90 ? -3.537 -3.208 -5.316 1.00 97.81 90 GLU A N 1
ATOM 734 C CA . GLU A 1 90 ? -2.135 -3.428 -5.681 1.00 97.81 90 GLU A CA 1
ATOM 735 C C . GLU A 1 90 ? -1.309 -2.209 -5.272 1.00 97.81 90 GLU A C 1
ATOM 737 O O . GLU A 1 90 ? -1.714 -1.066 -5.469 1.00 97.81 90 GLU A O 1
ATOM 742 N N . TYR A 1 91 ? -0.153 -2.479 -4.675 1.00 97.75 91 TYR A N 1
ATOM 743 C CA . TYR A 1 91 ? 0.855 -1.494 -4.309 1.00 97.75 91 TYR A CA 1
ATOM 744 C C . TYR A 1 91 ? 2.086 -1.756 -5.168 1.00 97.75 91 TYR A C 1
ATOM 746 O O . TYR A 1 91 ? 2.564 -2.896 -5.221 1.00 97.75 91 TYR A O 1
ATOM 754 N N . VAL A 1 92 ? 2.572 -0.718 -5.837 1.00 97.19 92 VAL A N 1
ATOM 755 C CA . VAL A 1 92 ? 3.803 -0.765 -6.624 1.00 97.19 92 VAL A CA 1
ATOM 756 C C . VAL A 1 92 ? 4.829 0.131 -5.945 1.00 97.19 92 VAL A C 1
ATOM 758 O O . VAL A 1 92 ? 4.553 1.303 -5.705 1.00 97.19 92 VAL A O 1
ATOM 761 N N . TYR A 1 93 ? 5.996 -0.435 -5.654 1.00 95.62 93 TYR A N 1
ATOM 762 C CA . TYR A 1 93 ? 7.205 0.265 -5.226 1.00 95.62 93 TYR A CA 1
ATOM 763 C C . TYR A 1 93 ? 8.249 0.095 -6.323 1.00 95.62 93 TYR A C 1
ATOM 765 O O . TYR A 1 93 ? 8.399 -1.017 -6.823 1.00 95.62 93 TYR A O 1
ATOM 773 N N . ASP A 1 94 ? 8.929 1.187 -6.664 1.00 94.38 94 ASP A N 1
ATOM 774 C CA . ASP A 1 94 ? 9.850 1.295 -7.793 1.00 94.38 94 ASP A CA 1
ATOM 775 C C . ASP A 1 94 ? 9.215 0.924 -9.143 1.00 94.38 94 ASP A C 1
ATOM 777 O O . ASP A 1 94 ? 9.128 -0.232 -9.553 1.00 94.38 94 ASP A O 1
ATOM 781 N N . PHE A 1 95 ? 8.790 1.944 -9.888 1.00 92.00 95 PHE A N 1
ATOM 782 C CA . PHE A 1 95 ? 8.180 1.742 -11.205 1.00 92.00 95 PHE A CA 1
ATOM 783 C C . PHE A 1 95 ? 9.167 1.194 -12.248 1.00 92.00 95 PHE A C 1
ATOM 785 O O . PHE A 1 95 ? 8.724 0.724 -13.295 1.00 92.00 95 PHE A O 1
ATOM 792 N N . GLY A 1 96 ? 10.481 1.257 -11.994 1.00 86.69 96 GLY A N 1
ATOM 793 C CA . GLY A 1 96 ? 11.502 0.680 -12.870 1.00 86.69 96 GLY A CA 1
ATOM 794 C C . GLY A 1 96 ? 11.582 -0.847 -12.799 1.00 86.69 96 GLY A C 1
ATOM 795 O O . GLY A 1 96 ? 11.955 -1.474 -13.789 1.00 86.69 96 GLY A O 1
ATOM 796 N N . ASP A 1 97 ? 11.180 -1.434 -11.670 1.00 79.50 97 ASP A N 1
ATOM 797 C CA . ASP A 1 97 ? 11.245 -2.876 -11.402 1.00 79.50 97 ASP A CA 1
ATOM 798 C C . ASP A 1 97 ? 9.909 -3.607 -11.670 1.00 79.50 97 ASP A C 1
ATOM 800 O O . ASP A 1 97 ? 9.847 -4.840 -11.623 1.00 79.50 97 ASP A O 1
ATOM 804 N N . ASP A 1 98 ? 8.835 -2.878 -11.998 1.00 67.12 98 ASP A N 1
ATOM 805 C CA . ASP A 1 98 ? 7.513 -3.431 -12.347 1.00 67.12 98 ASP A CA 1
ATOM 806 C C . ASP A 1 98 ? 7.326 -3.562 -13.875 1.00 67.12 98 ASP A C 1
ATOM 808 O O . ASP A 1 98 ? 6.450 -2.928 -14.470 1.00 67.12 98 ASP A O 1
ATOM 812 N N . ILE A 1 99 ? 8.166 -4.390 -14.517 1.00 48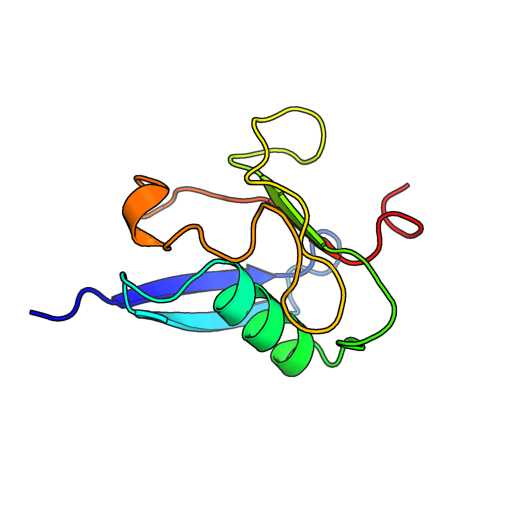.34 99 ILE A N 1
ATOM 813 C CA . ILE A 1 99 ? 8.113 -4.717 -15.963 1.00 48.34 99 ILE A CA 1
ATOM 814 C C . ILE A 1 99 ? 7.686 -6.173 -16.194 1.00 48.34 99 ILE A C 1
ATOM 816 O O . ILE A 1 99 ? 8.228 -7.083 -15.524 1.00 48.34 99 ILE A O 1
#

InterPro domains:
  IPR012912 Plasmid pRiA4b, Orf3-like domain [PF07929] (4-98)
  IPR024047 MM3350-like superfamily [G3DSA:3.10.290.30] (1-99)
  IPR024047 MM3350-like superfamily [SSF159941] (2-98)

Secondary structure (DSSP, 8-state):
---EEEEEEEETTEEEEEEEEEEETTSBHHHHHHHHHHHHT--SSS--EEEESSSTTTS-EEEEEBTTTBSSGGG-BGGGG---TT---EEEE-TTT--

Sequence (99 aa):
METIYVFKVALKYRKGLWRRIEIIKDQTLGEFDEIIRESFNYDSWDHLSMFFSGRAWKSEDFGQIEPGSQGAGVKMQIDQLGLSEGDKLEYVYDFGDDI

Organism: NCBI:txid412755

Radius of gyration: 12.7 Å; chains: 1; bounding box: 30×31×34 Å

Foldseek 3Di:
DWDKDWDWAADPVGRVDTDTDIDTQQAFPLVVVVVVCVSVVHDQADKKKWKFQDDPPPGDTQWIAHRPQDTRRSRHGNVNSVDDPPGDMDMDIHPPPVD